Protein AF-A0A9E6CFX9-F1 (afdb_monomer)

Mean predicted aligned error: 4.93 Å

Solvent-accessible surface area (backbone atoms only — not comparable to full-atom values): 6636 Å² total; per-residue (Å²): 133,88,73,53,72,67,58,54,65,40,45,55,81,76,57,63,71,57,34,52,51,53,50,51,53,52,26,62,76,58,72,40,60,68,62,101,56,36,39,47,38,13,32,62,50,44,100,83,50,18,36,73,89,45,78,85,48,70,70,56,70,81,45,79,46,71,52,98,47,37,54,49,54,35,87,52,85,84,66,56,37,45,73,36,21,69,63,61,84,36,50,29,39,25,44,43,85,30,54,59,32,66,30,81,48,94,74,50,36,26,32,18,31,32,41,25,36,106

Radius of gyration: 13.77 Å; Cα contacts (8 Å, |Δi|>4): 233; chains: 1; bounding box: 39×32×30 Å

Secondary structure (DSSP, 8-state):
----HHHHHHTPPPPHHHHHHHHHHHHHHTT--B-SSEEEEEE-B-TTSBBSS-TT-B--BT-EEE-S-----TT-SS-SSEEEBSS-SEEEEEEGGGEEEE-S-TT--EEESEEEE-

Foldseek 3Di:
DDDDPVQCVQQPADDLVVLVVQLVVLCVVLVWDDDPWKTKFDAAADPVQAHPVDRVDHADAPDKDFFPGDGQDQADPDDDADKTFRDYDWMKMATSSQFRYFHPDPRRIGGTRMIHTD

Structure (mmCIF, N/CA/C/O backbone):
data_AF-A0A9E6CFX9-F1
#
_entry.id   AF-A0A9E6CFX9-F1
#
loop_
_atom_site.group_PDB
_atom_site.id
_atom_site.type_symbol
_atom_site.label_atom_id
_atom_site.label_alt_id
_atom_site.label_comp_id
_atom_site.label_asym_id
_atom_site.label_entity_id
_atom_site.label_seq_id
_atom_site.pdbx_PDB_ins_code
_atom_site.Cartn_x
_atom_site.Cartn_y
_atom_site.Cartn_z
_atom_site.occupancy
_atom_site.B_iso_or_equiv
_atom_site.auth_seq_id
_atom_site.auth_comp_id
_atom_site.auth_asym_id
_atom_site.auth_atom_id
_atom_site.pdbx_PDB_model_num
ATOM 1 N N . LYS A 1 1 ? 19.805 -18.293 -3.435 1.00 55.41 1 LYS A N 1
ATOM 2 C CA . LYS A 1 1 ? 19.739 -17.310 -4.547 1.00 55.41 1 LYS A CA 1
ATOM 3 C C . LYS A 1 1 ? 20.716 -16.182 -4.243 1.00 55.41 1 LYS A C 1
ATOM 5 O O . LYS A 1 1 ? 20.615 -15.604 -3.170 1.00 55.41 1 LYS A O 1
ATOM 10 N N . VAL A 1 2 ? 21.679 -15.917 -5.127 1.00 55.50 2 VAL A N 1
ATOM 11 C CA . VAL A 1 2 ? 22.595 -14.775 -4.988 1.00 55.50 2 VAL A CA 1
ATOM 12 C C . VAL A 1 2 ? 21.863 -13.550 -5.522 1.00 55.50 2 VAL A C 1
ATOM 14 O O . VAL A 1 2 ? 21.699 -13.405 -6.728 1.00 55.50 2 VAL A O 1
ATOM 17 N N . TYR A 1 3 ? 21.343 -12.714 -4.628 1.00 64.31 3 TYR A N 1
ATOM 18 C CA . TYR A 1 3 ? 20.805 -11.413 -5.020 1.00 64.31 3 TYR A CA 1
ATOM 19 C C . TYR A 1 3 ? 21.957 -10.507 -5.436 1.00 64.31 3 TYR A C 1
ATOM 21 O O . TYR A 1 3 ? 22.974 -10.446 -4.735 1.00 64.31 3 TYR A O 1
ATOM 29 N N . SER A 1 4 ? 21.802 -9.806 -6.560 1.00 76.44 4 SER A N 1
ATOM 30 C CA . SER A 1 4 ? 22.781 -8.799 -6.962 1.00 76.44 4 SER A CA 1
ATOM 31 C C . SER A 1 4 ? 22.861 -7.718 -5.881 1.00 76.44 4 SER A C 1
ATOM 33 O O . SER A 1 4 ? 21.874 -7.426 -5.201 1.00 76.44 4 SER A O 1
ATOM 35 N N . LYS A 1 5 ? 24.044 -7.124 -5.699 1.00 77.81 5 LYS A N 1
ATOM 36 C CA . LYS A 1 5 ? 24.253 -6.034 -4.732 1.00 77.81 5 LYS A CA 1
ATOM 37 C C . LYS A 1 5 ? 23.219 -4.913 -4.928 1.00 77.81 5 LYS A C 1
ATOM 39 O O . LYS A 1 5 ? 22.573 -4.497 -3.975 1.00 77.81 5 LYS A O 1
ATOM 44 N N . LEU A 1 6 ? 22.963 -4.577 -6.192 1.00 76.62 6 LEU A N 1
ATOM 45 C CA . LEU A 1 6 ? 21.956 -3.611 -6.618 1.00 76.62 6 LEU A CA 1
ATOM 46 C C . LEU A 1 6 ? 20.534 -3.963 -6.142 1.00 76.62 6 LEU A C 1
ATOM 48 O O . LEU A 1 6 ? 19.784 -3.087 -5.729 1.00 76.62 6 LEU A O 1
ATOM 52 N N . GLN A 1 7 ? 20.141 -5.239 -6.179 1.00 74.06 7 GLN A N 1
ATOM 53 C CA . GLN A 1 7 ? 18.804 -5.652 -5.747 1.00 74.06 7 GLN A CA 1
ATOM 54 C C . GLN A 1 7 ? 18.618 -5.524 -4.232 1.00 74.06 7 GLN A C 1
ATOM 56 O O . GLN A 1 7 ? 17.527 -5.173 -3.790 1.00 74.06 7 GLN A O 1
ATOM 61 N N . LYS A 1 8 ? 19.675 -5.774 -3.450 1.00 77.62 8 LYS A N 1
ATOM 62 C CA . LYS A 1 8 ? 19.651 -5.587 -1.993 1.00 77.62 8 LYS A CA 1
ATOM 63 C C . LYS A 1 8 ? 19.489 -4.115 -1.620 1.00 77.62 8 LYS A C 1
ATOM 65 O O . LYS A 1 8 ? 18.670 -3.814 -0.767 1.00 77.62 8 LYS A O 1
ATOM 70 N N . GLU A 1 9 ? 20.216 -3.231 -2.299 1.00 80.31 9 GLU A N 1
ATOM 71 C CA . GLU A 1 9 ? 20.141 -1.778 -2.087 1.00 80.31 9 GLU A CA 1
ATOM 72 C C . GLU A 1 9 ? 18.755 -1.222 -2.458 1.00 80.31 9 GLU A C 1
ATOM 74 O O . GLU A 1 9 ? 18.172 -0.427 -1.732 1.00 80.31 9 GLU A O 1
ATOM 79 N N . ILE A 1 10 ? 18.175 -1.677 -3.573 1.00 83.75 10 ILE A N 1
ATOM 80 C CA . ILE A 1 10 ? 16.867 -1.191 -4.044 1.00 83.75 10 ILE A CA 1
ATOM 81 C C . ILE A 1 10 ? 15.703 -1.659 -3.160 1.00 83.75 10 ILE A C 1
ATOM 83 O O . ILE A 1 10 ? 14.697 -0.957 -3.056 1.00 83.75 10 ILE A O 1
ATOM 87 N N . CYS A 1 11 ? 15.814 -2.858 -2.588 1.00 81.56 11 CYS A N 1
ATOM 88 C CA . CYS A 1 11 ? 14.773 -3.479 -1.769 1.00 81.56 11 CYS A CA 1
ATOM 89 C C . CYS A 1 11 ? 14.994 -3.247 -0.266 1.00 81.56 11 CYS A C 1
ATOM 91 O O . CYS A 1 11 ? 14.395 -3.946 0.549 1.00 81.56 11 CYS A O 1
ATOM 93 N N . GLU A 1 12 ? 15.878 -2.320 0.108 1.00 84.06 12 GLU A N 1
ATOM 94 C CA . GLU A 1 12 ? 16.185 -2.044 1.506 1.00 84.06 12 GLU A CA 1
ATOM 95 C C . GLU A 1 12 ? 14.974 -1.434 2.222 1.00 84.06 12 GLU A C 1
ATOM 97 O O . GLU A 1 12 ? 14.397 -0.427 1.802 1.00 84.06 12 GLU A O 1
ATOM 102 N N . GLU A 1 13 ? 14.554 -2.075 3.311 1.00 83.38 13 GLU A N 1
ATOM 103 C CA . GLU A 1 13 ? 13.390 -1.631 4.060 1.00 83.38 13 GLU A CA 1
ATOM 104 C C . GLU A 1 13 ? 13.665 -0.356 4.856 1.00 83.38 13 GLU A C 1
ATOM 106 O O . GLU A 1 13 ? 14.625 -0.245 5.616 1.00 83.38 13 GLU A O 1
ATOM 111 N N . LYS A 1 14 ? 12.729 0.589 4.757 1.00 88.12 14 LYS A N 1
ATOM 112 C CA . LYS A 1 14 ? 12.754 1.808 5.564 1.00 88.12 14 LYS A CA 1
ATOM 113 C C . LYS A 1 14 ? 12.428 1.521 7.039 1.00 88.12 14 LYS A C 1
ATOM 115 O O . LYS A 1 14 ? 11.589 0.661 7.335 1.00 88.12 14 LYS A O 1
ATOM 120 N N . PRO A 1 15 ? 12.970 2.310 7.981 1.00 91.88 15 PRO A N 1
ATOM 121 C CA . PRO A 1 15 ? 12.551 2.264 9.377 1.00 91.88 15 PRO A CA 1
ATOM 122 C C . PRO A 1 15 ? 11.058 2.575 9.545 1.00 91.88 15 PRO A C 1
ATOM 124 O O . PRO A 1 15 ? 10.500 3.443 8.871 1.00 91.88 15 PRO A O 1
ATOM 127 N N . LEU A 1 16 ? 10.410 1.949 10.532 1.00 90.81 16 LEU A N 1
ATOM 128 C CA . LEU A 1 16 ? 8.972 2.121 10.785 1.00 90.81 16 LEU A CA 1
ATOM 129 C C . LEU A 1 16 ? 8.560 3.587 11.026 1.00 90.81 16 LEU A C 1
ATOM 131 O O . LEU A 1 16 ? 7.471 3.998 10.631 1.00 90.81 16 LEU A O 1
ATOM 135 N N . LYS A 1 17 ? 9.424 4.388 11.666 1.00 92.62 17 LYS A N 1
ATOM 136 C CA . LYS A 1 17 ? 9.167 5.821 11.900 1.00 92.62 17 LYS A CA 1
ATOM 137 C C . LYS A 1 17 ? 9.017 6.592 10.587 1.00 92.62 17 LYS A C 1
ATOM 139 O O . LYS A 1 17 ? 8.097 7.393 10.469 1.00 92.62 17 LYS A O 1
ATOM 144 N N . GLN A 1 18 ? 9.880 6.306 9.613 1.00 94.00 18 GLN A N 1
ATOM 145 C CA . GLN A 1 18 ? 9.828 6.920 8.291 1.00 94.00 18 GLN A CA 1
ATOM 146 C C . GLN A 1 18 ? 8.579 6.463 7.531 1.00 94.00 18 GLN A C 1
ATOM 148 O O . GLN A 1 18 ? 7.826 7.301 7.048 1.00 94.00 18 GLN A O 1
ATOM 153 N N . LYS A 1 19 ? 8.287 5.154 7.534 1.00 94.00 19 LYS A N 1
ATOM 154 C CA . LYS A 1 19 ? 7.067 4.594 6.925 1.00 94.00 19 LYS A CA 1
ATOM 155 C C . LYS A 1 19 ? 5.795 5.278 7.452 1.00 94.00 19 LYS A C 1
ATOM 157 O O . LYS A 1 19 ? 4.916 5.634 6.679 1.00 94.00 19 LYS A O 1
ATOM 162 N N . ARG A 1 20 ? 5.705 5.526 8.765 1.00 94.00 20 ARG A N 1
ATOM 163 C CA . ARG A 1 20 ? 4.568 6.236 9.385 1.00 94.00 20 ARG A CA 1
ATOM 164 C C . ARG A 1 20 ? 4.421 7.680 8.910 1.00 94.00 20 ARG A C 1
ATOM 166 O O . ARG A 1 20 ? 3.290 8.144 8.796 1.00 94.00 20 ARG A O 1
ATOM 173 N N . LEU A 1 21 ? 5.527 8.392 8.705 1.00 94.88 21 LEU A N 1
ATOM 174 C CA . LEU A 1 21 ? 5.496 9.771 8.219 1.00 94.88 21 LEU A CA 1
ATOM 175 C C . LEU A 1 21 ? 5.008 9.802 6.766 1.00 94.88 21 LEU A C 1
ATOM 177 O O . LEU A 1 21 ? 4.018 10.465 6.476 1.00 94.88 21 LEU A O 1
ATOM 181 N N . GLU A 1 22 ? 5.619 8.984 5.907 1.00 94.88 22 GLU A N 1
ATOM 182 C CA . GLU A 1 22 ? 5.278 8.894 4.483 1.00 94.88 22 GLU A CA 1
ATOM 183 C C . GLU A 1 22 ? 3.822 8.459 4.265 1.00 94.88 22 GLU A C 1
ATOM 185 O O . GLU A 1 22 ? 3.110 9.053 3.461 1.00 94.88 22 GLU A O 1
ATOM 190 N N . VAL A 1 23 ? 3.335 7.467 5.021 1.00 95.25 23 VAL A N 1
ATOM 191 C CA . VAL A 1 23 ? 1.930 7.037 4.945 1.00 95.25 23 VAL A CA 1
ATOM 192 C C . VAL A 1 23 ? 0.978 8.165 5.336 1.00 95.25 23 VAL A C 1
ATOM 194 O O . VAL A 1 23 ? -0.054 8.333 4.692 1.00 95.25 23 VAL A O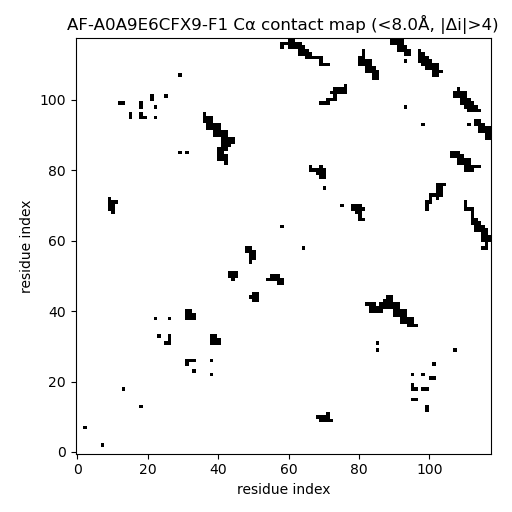 1
ATOM 197 N N . LYS A 1 24 ? 1.301 8.949 6.372 1.00 94.81 24 LYS A N 1
ATOM 198 C CA . LYS A 1 24 ? 0.465 10.085 6.787 1.00 94.81 24 LYS A CA 1
ATOM 199 C C . LYS A 1 24 ? 0.435 11.179 5.727 1.00 94.81 24 LYS A C 1
ATOM 201 O O . LYS A 1 24 ? -0.632 11.730 5.464 1.00 94.81 24 LYS A O 1
ATOM 206 N N . GLU A 1 25 ? 1.580 11.489 5.129 1.00 95.38 25 GLU A N 1
ATOM 207 C CA . GLU A 1 25 ? 1.686 12.468 4.045 1.00 95.38 25 GLU A CA 1
ATOM 208 C C . GLU A 1 25 ? 0.893 12.015 2.820 1.00 95.38 25 GLU A C 1
ATOM 210 O O . GLU A 1 25 ? 0.041 12.759 2.336 1.00 95.38 25 GLU A O 1
ATOM 215 N N . TYR A 1 26 ? 1.083 10.765 2.398 1.00 95.56 26 TYR A N 1
ATOM 216 C CA . TYR A 1 26 ? 0.352 10.156 1.292 1.00 95.56 26 TYR A CA 1
ATOM 217 C C . TYR A 1 26 ? -1.161 10.129 1.554 1.00 95.56 26 TYR A C 1
ATOM 219 O O . TYR A 1 26 ? -1.954 10.550 0.711 1.00 95.56 26 TYR A O 1
ATOM 227 N N . ALA A 1 27 ? -1.582 9.699 2.747 1.00 94.69 27 ALA A N 1
ATOM 228 C CA . ALA A 1 27 ? -2.993 9.665 3.111 1.00 94.69 27 ALA A CA 1
ATOM 229 C C . ALA A 1 27 ? -3.616 11.065 3.108 1.00 94.69 27 ALA A C 1
ATOM 231 O O . ALA A 1 27 ? -4.725 11.239 2.608 1.00 94.69 27 ALA A O 1
ATOM 232 N N . LYS A 1 28 ? -2.897 12.077 3.605 1.00 95.50 28 LYS A N 1
ATOM 233 C CA . LYS A 1 28 ? -3.351 13.472 3.587 1.00 95.50 28 LYS A CA 1
ATOM 234 C C . LYS A 1 28 ? -3.440 14.023 2.163 1.00 95.50 28 LYS A C 1
ATOM 236 O O . LYS A 1 28 ? -4.419 14.688 1.841 1.00 95.50 28 LYS A O 1
ATOM 241 N N . GLN A 1 29 ? -2.447 13.740 1.323 1.00 95.38 29 GLN A N 1
ATOM 242 C CA . GLN A 1 29 ? -2.397 14.200 -0.066 1.00 95.38 29 GLN A CA 1
ATOM 243 C C . GLN A 1 29 ? -3.586 13.685 -0.884 1.00 95.38 29 GLN A C 1
ATOM 245 O O . GLN A 1 29 ? -4.157 14.435 -1.671 1.00 95.38 29 GLN A O 1
ATOM 250 N N . TYR A 1 30 ? -3.972 12.425 -0.678 1.00 94.69 30 TYR A N 1
ATOM 251 C CA . TYR A 1 30 ? -5.030 11.766 -1.448 1.00 94.69 30 TYR A CA 1
ATOM 252 C C . TYR A 1 30 ? -6.351 11.596 -0.685 1.00 94.69 30 TYR A C 1
ATOM 254 O O . TYR A 1 30 ? -7.250 10.908 -1.163 1.00 94.69 30 TYR A O 1
ATOM 262 N N . ASN A 1 31 ? -6.482 12.224 0.487 1.00 94.56 31 ASN A N 1
ATOM 263 C CA . ASN A 1 31 ? -7.660 12.142 1.354 1.00 94.56 31 ASN A CA 1
ATOM 264 C C . ASN A 1 31 ? -8.094 10.693 1.677 1.00 94.56 31 ASN A C 1
ATOM 266 O O . ASN A 1 31 ? -9.276 10.344 1.645 1.00 94.56 31 ASN A O 1
ATOM 270 N N . LEU A 1 32 ? -7.117 9.831 1.967 1.00 94.50 32 LEU A N 1
ATOM 271 C CA . LEU A 1 32 ? -7.335 8.430 2.314 1.00 94.50 32 LEU A CA 1
ATOM 272 C C . LEU A 1 32 ? -7.537 8.246 3.816 1.00 94.50 32 LEU A C 1
ATOM 274 O O . LEU A 1 32 ? -6.995 8.978 4.645 1.00 94.50 32 LEU A O 1
ATOM 278 N N . LYS A 1 33 ? -8.275 7.193 4.173 1.00 94.56 33 LYS A N 1
ATOM 279 C CA . LYS A 1 33 ? -8.399 6.768 5.568 1.00 94.56 33 LYS A CA 1
ATOM 280 C C . LYS A 1 33 ? -7.099 6.101 6.014 1.00 94.56 33 LYS A C 1
ATOM 282 O O . LYS A 1 33 ? -6.543 5.260 5.306 1.00 94.56 33 LYS A O 1
ATOM 287 N N . THR A 1 34 ? -6.643 6.439 7.212 1.00 94.69 34 THR A N 1
ATOM 288 C CA . THR A 1 34 ? -5.504 5.792 7.863 1.00 94.69 34 THR A CA 1
ATOM 289 C C . THR A 1 34 ? -5.775 5.667 9.355 1.00 94.69 34 THR A C 1
ATOM 291 O O . THR A 1 34 ? -6.263 6.604 9.981 1.00 94.69 34 THR A O 1
ATOM 294 N N . ASP A 1 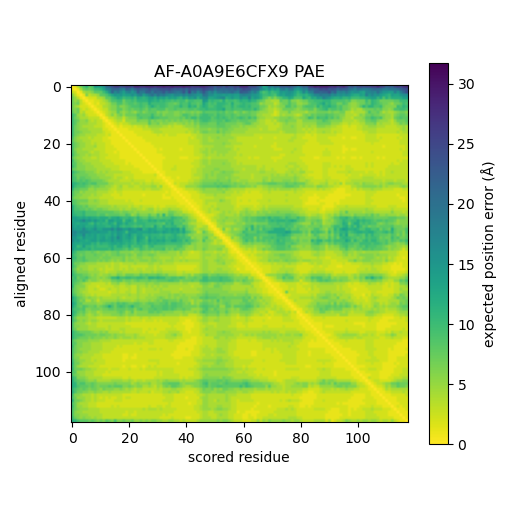35 ? -5.407 4.519 9.911 1.00 92.94 35 ASP A N 1
ATOM 295 C CA . ASP A 1 35 ? -5.407 4.244 11.348 1.00 92.94 35 ASP A CA 1
ATOM 296 C C . ASP A 1 35 ? -3.954 4.202 11.860 1.00 92.94 35 ASP A C 1
ATOM 298 O O . ASP A 1 35 ? -3.001 4.448 11.118 1.00 92.94 35 ASP A O 1
ATOM 302 N N . GLU A 1 36 ? -3.746 3.816 13.121 1.00 90.88 36 GLU A N 1
ATOM 303 C CA . GLU A 1 36 ? -2.400 3.623 13.689 1.00 90.88 36 GLU A CA 1
ATOM 304 C C . GLU A 1 36 ? -1.622 2.458 13.060 1.00 90.88 36 GLU A C 1
ATOM 306 O O . GLU A 1 36 ? -0.393 2.393 13.164 1.00 90.88 36 GLU A O 1
ATOM 311 N N . LYS A 1 37 ? -2.341 1.506 12.453 1.00 94.81 37 LYS A N 1
ATOM 312 C CA . LYS A 1 37 ? -1.782 0.251 11.931 1.00 94.81 37 LYS A CA 1
ATOM 313 C C . LYS A 1 37 ? -1.927 0.100 10.425 1.00 94.81 37 LYS A C 1
ATOM 315 O O . LYS A 1 37 ? -1.093 -0.577 9.825 1.00 94.81 37 LYS A O 1
ATOM 320 N N . TYR A 1 38 ? -2.958 0.698 9.833 1.00 96.38 38 TYR A N 1
ATOM 321 C CA . TYR A 1 38 ? -3.342 0.440 8.451 1.00 96.38 38 TYR A CA 1
ATOM 322 C C . TYR A 1 38 ? -3.549 1.726 7.657 1.00 96.38 38 TYR A C 1
ATOM 324 O O . TYR A 1 38 ? -4.112 2.691 8.167 1.00 96.38 38 TYR A O 1
ATOM 332 N N . LEU A 1 39 ? -3.150 1.686 6.390 1.00 96.94 39 LEU A N 1
ATOM 333 C CA . LEU A 1 39 ? -3.568 2.607 5.341 1.00 96.94 39 LEU A CA 1
ATOM 334 C C . LEU A 1 39 ? -4.651 1.923 4.504 1.00 96.94 39 LEU A C 1
ATOM 336 O O . LEU A 1 39 ? -4.456 0.783 4.074 1.00 96.94 39 LEU A O 1
ATOM 340 N N . TYR A 1 40 ? -5.757 2.613 4.244 1.00 96.81 40 TYR A N 1
ATOM 341 C CA . TYR A 1 40 ? -6.791 2.140 3.328 1.00 96.81 40 TYR A CA 1
ATOM 342 C C . TYR A 1 40 ? -6.579 2.773 1.958 1.00 96.81 40 TYR A C 1
ATOM 344 O O . TYR A 1 40 ? -6.453 3.989 1.836 1.00 96.81 40 TYR A O 1
ATOM 352 N N . ALA A 1 41 ? -6.526 1.935 0.935 1.00 96.38 41 ALA A N 1
ATOM 353 C CA . ALA A 1 41 ? -6.265 2.327 -0.440 1.00 96.38 41 ALA A CA 1
ATOM 354 C C . ALA A 1 41 ? -7.088 1.445 -1.382 1.00 96.38 41 ALA A C 1
ATOM 356 O O . ALA A 1 41 ? -7.960 0.688 -0.948 1.00 96.38 41 ALA A O 1
ATOM 357 N N . PHE A 1 42 ? -6.803 1.523 -2.675 1.00 95.44 42 PHE A N 1
ATOM 358 C CA . PHE A 1 42 ? -7.545 0.806 -3.695 1.00 95.44 42 PHE A CA 1
ATOM 359 C C . PHE A 1 42 ? -6.628 0.086 -4.677 1.00 95.44 42 PHE A C 1
ATOM 361 O O . PHE A 1 42 ? -5.431 0.362 -4.805 1.00 95.44 42 PHE A O 1
ATOM 368 N N . ARG A 1 43 ? -7.222 -0.870 -5.381 1.00 92.12 43 ARG A N 1
ATOM 369 C CA . ARG A 1 43 ? -6.673 -1.527 -6.560 1.00 92.12 43 ARG A CA 1
ATOM 370 C C . ARG A 1 43 ? -7.744 -1.587 -7.636 1.00 92.12 43 ARG A C 1
ATOM 372 O O . ARG A 1 43 ? -8.936 -1.557 -7.340 1.00 92.12 43 ARG A O 1
ATOM 379 N N . GLU A 1 44 ? -7.287 -1.743 -8.869 1.00 88.50 44 GLU A N 1
ATOM 380 C CA . GLU A 1 44 ? -8.139 -2.086 -10.000 1.00 88.50 44 GLU A CA 1
ATOM 381 C C . GLU A 1 44 ? -8.087 -3.589 -10.244 1.00 88.50 44 GLU A C 1
ATOM 383 O O . GLU A 1 44 ? -7.026 -4.141 -10.574 1.00 88.50 44 GLU A O 1
ATOM 388 N N . HIS A 1 45 ? -9.229 -4.249 -10.072 1.00 85.69 45 HIS A N 1
ATOM 389 C CA . HIS A 1 45 ? -9.433 -5.644 -10.445 1.00 85.69 45 HIS A CA 1
ATOM 390 C C . HIS A 1 45 ? -10.500 -5.764 -11.536 1.00 85.69 45 HIS A C 1
ATOM 392 O O . HIS A 1 45 ? -11.341 -4.889 -11.709 1.00 85.69 45 HIS A O 1
ATOM 398 N N . ASP A 1 46 ? -10.472 -6.851 -12.299 1.00 81.25 46 ASP A N 1
ATOM 399 C CA . ASP A 1 46 ? -11.529 -7.137 -13.267 1.00 81.25 46 ASP A CA 1
ATOM 400 C C . ASP A 1 46 ? -12.797 -7.703 -12.597 1.00 81.25 46 ASP A C 1
ATOM 402 O O . ASP A 1 46 ? -12.835 -7.932 -11.388 1.00 81.25 46 ASP A O 1
ATOM 406 N N . TYR A 1 47 ? -13.837 -7.971 -13.396 1.00 77.19 47 TYR A N 1
ATOM 407 C CA . TYR A 1 47 ? -15.107 -8.551 -12.929 1.00 77.19 47 TYR A CA 1
ATOM 408 C C . TYR A 1 47 ? -14.939 -9.856 -12.125 1.00 77.19 47 TYR A C 1
ATOM 410 O O . TYR A 1 47 ? -15.769 -10.183 -11.283 1.00 77.19 47 TYR A O 1
ATOM 418 N N . PHE A 1 48 ? -13.849 -10.594 -12.351 1.00 73.88 48 PHE A N 1
ATOM 419 C CA . PHE A 1 48 ? -13.546 -11.842 -11.655 1.00 73.88 48 PHE A CA 1
ATOM 420 C C . PHE A 1 48 ? -12.607 -11.636 -10.457 1.00 73.88 48 PHE A C 1
ATOM 422 O O . PHE A 1 48 ? -12.080 -12.617 -9.938 1.00 73.88 48 PHE A O 1
ATOM 429 N N . GLY A 1 49 ? -12.353 -10.393 -10.031 1.00 70.81 49 GLY A N 1
ATOM 430 C CA . GLY A 1 49 ? -11.459 -10.056 -8.918 1.00 70.81 49 GLY A CA 1
ATOM 431 C C . GLY A 1 49 ? -9.974 -10.296 -9.214 1.00 70.81 49 GLY A C 1
ATOM 432 O O . GLY A 1 49 ? -9.172 -10.457 -8.289 1.00 70.81 49 GLY A O 1
ATOM 433 N N . ARG A 1 50 ? -9.593 -10.367 -10.493 1.00 77.69 50 ARG A N 1
ATOM 434 C CA . ARG A 1 50 ? -8.213 -10.618 -10.937 1.00 77.69 50 ARG A CA 1
ATOM 435 C C . ARG A 1 50 ? -7.502 -9.297 -11.182 1.00 77.69 50 ARG A C 1
ATOM 437 O O . ARG A 1 50 ? -8.130 -8.302 -11.535 1.00 77.69 50 ARG A O 1
ATOM 444 N N . GLY A 1 51 ? -6.179 -9.279 -11.041 1.00 72.75 51 GLY A N 1
ATOM 445 C CA . GLY A 1 51 ? -5.400 -8.090 -11.387 1.00 72.75 51 GLY A CA 1
ATOM 446 C C . GLY A 1 51 ? -5.555 -7.731 -12.870 1.00 72.75 51 GLY A C 1
ATOM 447 O O . GLY A 1 51 ? -5.391 -8.597 -13.727 1.00 72.75 51 GLY A O 1
ATOM 448 N N . VAL A 1 52 ? -5.807 -6.453 -13.182 1.00 66.81 52 VAL A N 1
ATOM 449 C CA . VAL A 1 52 ? -6.036 -5.980 -14.568 1.00 66.81 52 VAL A CA 1
ATOM 450 C C . VAL A 1 52 ? -4.892 -6.355 -15.523 1.00 66.81 52 VAL A C 1
ATOM 452 O O . VAL A 1 52 ? -5.140 -6.731 -16.666 1.00 66.81 52 VAL A O 1
ATOM 455 N N . PHE A 1 53 ? -3.642 -6.322 -15.048 1.00 69.19 53 PHE A N 1
ATOM 456 C CA . PHE A 1 53 ? -2.459 -6.647 -15.857 1.00 69.19 53 PHE A CA 1
ATOM 457 C C . PHE A 1 53 ? -2.137 -8.142 -15.925 1.00 69.19 53 PHE A C 1
ATOM 459 O O . PHE A 1 53 ? -1.662 -8.620 -16.951 1.00 69.19 53 PHE A O 1
ATOM 466 N N . ASN A 1 54 ? -2.374 -8.885 -14.842 1.00 69.38 54 ASN A N 1
ATOM 467 C CA . ASN A 1 54 ? -2.093 -10.313 -14.792 1.00 69.38 54 ASN A CA 1
ATOM 468 C C . ASN A 1 54 ? -3.333 -11.080 -14.336 1.00 69.38 54 ASN A C 1
ATOM 470 O O . ASN A 1 54 ? -3.593 -11.233 -13.141 1.00 69.38 54 ASN A O 1
ATOM 474 N N . LYS A 1 55 ? -4.057 -11.609 -15.326 1.00 73.62 55 LYS A N 1
ATOM 475 C CA . LYS A 1 55 ? -5.310 -12.347 -15.140 1.00 73.62 55 LYS A CA 1
ATOM 476 C C . LYS A 1 55 ? -5.127 -13.707 -14.456 1.00 73.62 55 LYS A C 1
ATOM 478 O O . LYS A 1 55 ? -6.119 -14.374 -14.198 1.00 73.62 55 LYS A O 1
ATOM 483 N N . THR A 1 56 ? -3.903 -14.152 -14.166 1.00 76.38 56 THR A N 1
ATOM 484 C CA . THR A 1 56 ? -3.679 -15.386 -13.390 1.00 76.38 56 THR A CA 1
ATOM 485 C C . THR A 1 56 ? -3.587 -15.127 -11.888 1.00 76.38 56 THR A C 1
ATOM 487 O O . THR A 1 56 ? -3.730 -16.059 -11.098 1.00 76.38 56 THR A O 1
ATOM 490 N N . ILE A 1 57 ? -3.386 -13.871 -11.472 1.00 76.31 57 ILE A N 1
ATOM 491 C CA . ILE A 1 57 ? -3.258 -13.506 -10.062 1.00 76.31 57 ILE A CA 1
ATOM 492 C C . ILE A 1 57 ? -4.623 -13.089 -9.518 1.00 76.31 57 ILE A C 1
ATOM 494 O O . ILE A 1 57 ? -5.236 -12.128 -9.988 1.00 76.31 57 ILE A O 1
ATOM 498 N N . PHE A 1 58 ? -5.061 -13.804 -8.483 1.00 81.00 58 PHE A N 1
ATOM 499 C CA . PHE A 1 58 ? -6.307 -13.558 -7.769 1.00 81.00 58 PHE A CA 1
ATOM 500 C C . PHE A 1 58 ? -6.046 -13.348 -6.274 1.00 81.00 58 PHE A C 1
ATOM 502 O O . PHE A 1 58 ? -5.323 -14.126 -5.638 1.00 81.00 58 PHE A O 1
ATOM 509 N N . TYR A 1 59 ? -6.674 -12.320 -5.706 1.00 84.38 59 TYR A N 1
ATOM 510 C CA . TYR A 1 59 ? -6.565 -11.982 -4.290 1.00 84.38 59 TYR A CA 1
ATOM 511 C C . TYR A 1 59 ? -7.890 -12.267 -3.583 1.00 84.38 59 TYR A C 1
ATOM 513 O O . TYR A 1 59 ? -8.917 -11.664 -3.881 1.00 84.38 59 TYR A O 1
ATOM 521 N N . LYS A 1 60 ? -7.866 -13.195 -2.625 1.00 86.00 60 LYS A N 1
ATOM 522 C CA . LYS A 1 60 ? -9.019 -13.521 -1.784 1.00 86.00 60 LYS A CA 1
ATOM 523 C C . LYS A 1 60 ? -9.213 -12.433 -0.731 1.00 86.00 60 LYS A C 1
ATOM 525 O O . LYS A 1 60 ? -8.254 -12.043 -0.063 1.00 86.00 60 LYS A O 1
AT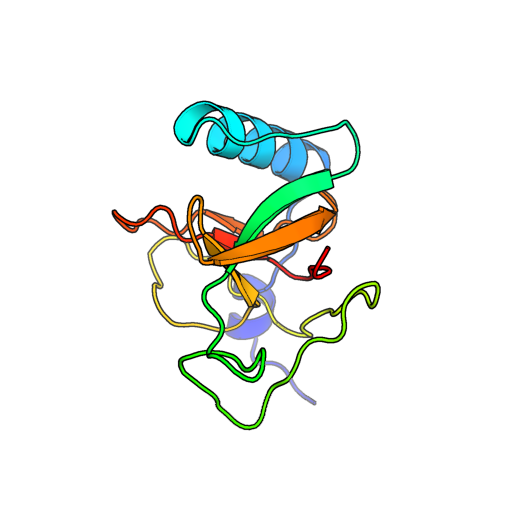OM 530 N N . LYS A 1 61 ? -10.463 -12.009 -0.542 1.00 90.19 61 LYS A N 1
ATOM 531 C CA . LYS A 1 61 ? -10.862 -11.131 0.563 1.00 90.19 61 LYS A CA 1
ATOM 532 C C . LYS A 1 61 ? -10.457 -11.743 1.909 1.00 90.19 61 LYS A C 1
ATOM 534 O O . LYS A 1 61 ? -10.610 -12.950 2.102 1.00 90.19 61 LYS A O 1
ATOM 539 N N . GLY A 1 62 ? -9.921 -10.927 2.815 1.00 90.00 62 GLY A N 1
ATOM 540 C CA . GLY A 1 62 ? -9.517 -11.352 4.162 1.00 90.00 62 GLY A CA 1
ATOM 541 C C . GLY A 1 62 ? -8.184 -12.105 4.249 1.00 90.00 62 GLY A C 1
ATOM 542 O O . GLY A 1 62 ? -7.753 -12.456 5.346 1.00 90.00 62 GLY A O 1
ATOM 543 N N . LYS A 1 63 ? -7.503 -12.361 3.122 1.00 92.38 63 LYS A N 1
ATOM 544 C CA . LYS A 1 63 ? -6.147 -12.925 3.117 1.00 92.38 63 LYS A CA 1
ATOM 545 C C . LYS A 1 63 ? -5.121 -11.815 2.909 1.00 92.38 63 LYS A C 1
ATOM 547 O O . LYS A 1 63 ? -5.210 -11.056 1.948 1.00 92.38 63 LYS A O 1
ATOM 552 N N . TYR A 1 64 ? -4.122 -11.768 3.786 1.00 93.44 64 TYR A N 1
ATOM 553 C CA . TYR A 1 64 ? -2.995 -10.850 3.659 1.00 93.44 64 TYR A CA 1
ATOM 554 C C . TYR A 1 64 ? -1.935 -11.437 2.722 1.00 93.44 64 TYR A C 1
ATOM 556 O O . TYR A 1 64 ? -1.443 -12.548 2.941 1.00 93.44 64 TYR A O 1
ATOM 564 N N . TYR A 1 65 ? -1.589 -10.702 1.671 1.00 91.50 65 TYR A N 1
ATOM 565 C CA . TYR A 1 65 ? -0.602 -11.097 0.671 1.00 91.50 65 TYR A CA 1
ATOM 566 C C . TYR A 1 65 ? 0.654 -10.252 0.829 1.00 91.50 65 TYR A C 1
ATOM 568 O O . TYR A 1 65 ? 0.556 -9.043 1.016 1.00 91.50 65 TYR A O 1
ATOM 576 N N . ARG A 1 66 ? 1.824 -10.891 0.743 1.00 91.81 66 ARG A N 1
ATOM 577 C CA . ARG A 1 66 ? 3.133 -10.234 0.766 1.00 91.81 66 ARG A CA 1
ATOM 578 C C . ARG A 1 66 ? 3.926 -10.595 -0.479 1.00 91.81 66 ARG A C 1
ATOM 580 O O . ARG A 1 66 ? 3.897 -11.747 -0.910 1.00 91.81 66 ARG A O 1
ATOM 587 N N . ASP A 1 67 ? 4.621 -9.612 -1.023 1.00 84.94 67 ASP A N 1
ATOM 588 C CA . ASP A 1 67 ? 5.6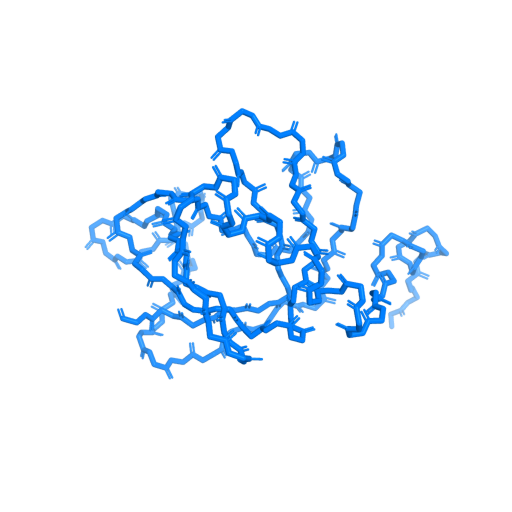23 -9.788 -2.062 1.00 84.94 67 ASP A CA 1
ATOM 589 C C . ASP A 1 67 ? 7.004 -9.955 -1.416 1.00 84.94 67 ASP A C 1
ATOM 591 O O . ASP A 1 67 ? 7.263 -9.486 -0.307 1.00 84.94 67 ASP A O 1
ATOM 595 N N . TRP A 1 68 ? 7.886 -10.671 -2.102 1.00 78.38 68 TRP A N 1
ATOM 596 C CA . TRP A 1 68 ? 9.253 -10.933 -1.653 1.00 78.38 68 TRP A CA 1
ATOM 597 C C . TRP A 1 68 ? 10.223 -9.836 -2.100 1.00 78.38 68 TRP A C 1
ATOM 599 O O . TRP A 1 68 ? 11.358 -9.803 -1.632 1.00 78.38 68 TRP A O 1
ATOM 609 N N . HIS A 1 69 ? 9.790 -8.952 -3.005 1.00 85.25 69 HIS A N 1
ATOM 610 C CA . HIS A 1 69 ? 10.579 -7.830 -3.503 1.00 85.25 69 HIS A CA 1
ATOM 611 C C . HIS A 1 69 ? 9.702 -6.587 -3.631 1.00 85.25 69 HIS A C 1
ATOM 613 O O . HIS A 1 69 ? 8.657 -6.634 -4.272 1.00 85.25 69 HIS A O 1
ATOM 619 N N . CYS A 1 70 ? 10.161 -5.460 -3.099 1.00 87.50 70 CYS A N 1
ATOM 620 C CA . CYS A 1 70 ? 9.572 -4.152 -3.351 1.00 87.50 70 CYS A CA 1
ATOM 621 C C . CYS A 1 70 ? 10.692 -3.187 -3.713 1.00 87.50 70 CYS A C 1
ATOM 623 O O . CYS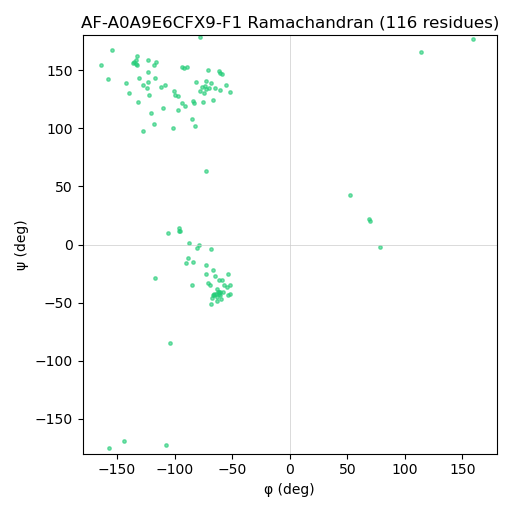 A 1 70 ? 11.640 -3.010 -2.957 1.00 87.50 70 CYS A O 1
ATOM 625 N N . ASP A 1 71 ? 10.590 -2.570 -4.884 1.00 88.81 71 ASP A N 1
ATOM 626 C CA . ASP A 1 71 ? 11.557 -1.569 -5.317 1.00 88.81 71 ASP A CA 1
ATOM 627 C C . ASP A 1 71 ? 11.196 -0.207 -4.714 1.00 88.81 71 ASP A C 1
ATOM 629 O O . ASP A 1 71 ? 10.094 0.304 -4.920 1.00 88.81 71 ASP A O 1
ATOM 633 N N . MET A 1 72 ? 12.130 0.370 -3.961 1.00 89.38 72 MET A N 1
ATOM 634 C CA . MET A 1 72 ? 11.916 1.590 -3.181 1.00 89.38 72 MET A CA 1
ATOM 635 C C . MET A 1 72 ? 12.171 2.882 -3.974 1.00 89.38 72 MET A C 1
ATOM 637 O O . MET A 1 72 ? 12.049 3.971 -3.421 1.00 89.38 72 MET A O 1
ATOM 641 N N . ARG A 1 73 ? 12.521 2.808 -5.266 1.00 88.94 73 ARG A N 1
ATOM 642 C CA . ARG A 1 73 ? 12.869 3.987 -6.081 1.00 88.94 73 ARG A CA 1
ATOM 643 C C . ARG A 1 73 ? 11.641 4.661 -6.674 1.00 88.94 73 ARG A C 1
ATOM 645 O O . ARG A 1 73 ? 11.063 4.153 -7.631 1.00 88.94 73 ARG A O 1
ATOM 652 N N . GLU A 1 74 ? 11.286 5.832 -6.168 1.00 90.25 74 GLU A N 1
ATOM 653 C CA . GLU A 1 74 ? 10.104 6.628 -6.551 1.00 90.25 74 GLU A CA 1
ATOM 654 C C . GLU A 1 74 ? 9.965 6.882 -8.062 1.00 90.25 74 GLU A C 1
ATOM 656 O O . GLU A 1 74 ? 8.860 6.861 -8.599 1.00 90.25 74 GLU A O 1
ATOM 661 N N . ASN A 1 75 ? 11.090 7.043 -8.765 1.00 89.69 75 ASN A N 1
ATOM 662 C CA . ASN A 1 75 ? 11.156 7.329 -10.202 1.00 89.69 75 ASN A CA 1
ATOM 663 C C . ASN A 1 75 ? 10.980 6.096 -11.110 1.00 89.69 75 ASN A C 1
ATOM 665 O O . ASN A 1 75 ? 11.007 6.217 -12.337 1.00 89.69 75 ASN A O 1
ATOM 669 N N . LYS A 1 76 ? 10.852 4.892 -10.539 1.00 86.94 76 LYS A N 1
ATOM 670 C CA . LYS A 1 76 ? 10.604 3.659 -11.294 1.00 86.94 76 LYS A CA 1
ATOM 671 C C . LYS A 1 76 ? 9.140 3.279 -11.211 1.00 86.94 76 LYS A C 1
ATOM 673 O O . LYS A 1 76 ? 8.684 2.662 -10.255 1.00 86.94 76 LYS A O 1
ATOM 678 N N . GLU A 1 77 ? 8.423 3.616 -12.276 1.00 83.12 77 GLU A N 1
ATOM 679 C CA . GLU A 1 77 ? 6.985 3.396 -12.370 1.00 83.12 77 GLU A CA 1
ATOM 680 C C . GLU A 1 77 ? 6.574 1.923 -12.334 1.00 83.12 77 GLU A C 1
ATOM 682 O O . GLU A 1 77 ? 5.625 1.552 -11.638 1.00 83.12 77 GLU A O 1
ATOM 687 N N . ASN A 1 78 ? 7.279 1.086 -13.097 1.00 80.81 78 ASN A N 1
ATOM 688 C CA . ASN A 1 78 ? 6.994 -0.336 -13.249 1.00 80.81 78 ASN A CA 1
ATOM 689 C C . ASN A 1 78 ? 8.188 -1.137 -12.738 1.00 80.81 78 ASN A C 1
ATOM 691 O O . ASN A 1 78 ? 9.225 -1.210 -13.392 1.00 80.81 78 ASN A O 1
ATOM 695 N N . SER A 1 79 ? 8.042 -1.702 -11.543 1.00 84.75 79 SER A N 1
ATOM 696 C CA . SER A 1 79 ? 9.045 -2.553 -10.908 1.00 84.75 79 SER A CA 1
ATOM 697 C C . SER A 1 79 ? 8.376 -3.466 -9.875 1.00 84.75 79 SER A C 1
ATOM 699 O O . SER A 1 79 ? 7.149 -3.478 -9.760 1.00 84.75 79 SER A O 1
ATOM 701 N N . PHE A 1 80 ? 9.183 -4.228 -9.142 1.00 84.88 80 PHE A N 1
ATOM 702 C CA . PHE A 1 80 ? 8.744 -5.182 -8.127 1.00 84.88 80 PHE A CA 1
ATOM 703 C C . PHE A 1 80 ? 7.986 -4.511 -6.972 1.00 84.88 80 PHE A C 1
ATOM 705 O O . PHE A 1 80 ? 8.267 -3.356 -6.623 1.00 84.88 80 PHE A O 1
ATOM 712 N N . GLY A 1 81 ? 7.049 -5.248 -6.376 1.00 86.38 81 GLY A N 1
ATOM 713 C CA . GLY A 1 81 ? 6.166 -4.790 -5.310 1.00 86.38 81 GLY A CA 1
ATOM 714 C C . GLY A 1 81 ? 4.701 -4.742 -5.736 1.00 86.38 81 GLY A C 1
ATOM 715 O O . GLY A 1 81 ? 4.344 -4.766 -6.920 1.00 86.38 81 GLY A O 1
ATOM 716 N N . LEU A 1 82 ? 3.819 -4.631 -4.747 1.00 90.81 82 LEU A N 1
ATOM 717 C CA . LEU A 1 82 ? 2.379 -4.602 -4.970 1.00 90.81 82 LEU A CA 1
ATOM 718 C C . LEU A 1 82 ? 1.923 -3.154 -5.143 1.00 90.81 82 LEU A C 1
ATOM 720 O O . LEU A 1 82 ? 2.076 -2.333 -4.246 1.00 90.81 82 LEU A O 1
ATOM 724 N N . GLY A 1 83 ? 1.351 -2.840 -6.306 1.00 92.19 83 GLY A N 1
ATOM 725 C CA . GLY A 1 83 ? 0.797 -1.511 -6.576 1.00 92.19 83 GLY A CA 1
ATOM 726 C C . GLY A 1 83 ? -0.536 -1.269 -5.864 1.00 92.19 83 GLY A C 1
ATOM 727 O O . GLY A 1 83 ? -1.447 -2.087 -5.987 1.00 92.19 83 GLY A O 1
ATOM 728 N N . ILE A 1 84 ? -0.658 -0.142 -5.173 1.00 94.56 84 ILE A N 1
ATOM 729 C CA . ILE A 1 84 ? -1.912 0.399 -4.638 1.00 94.56 84 ILE A CA 1
ATOM 730 C C . ILE A 1 84 ? -2.126 1.816 -5.175 1.00 94.56 84 ILE A C 1
ATOM 732 O O . ILE A 1 84 ? -1.178 2.477 -5.601 1.00 94.56 84 ILE A O 1
ATOM 736 N N . PHE A 1 85 ? -3.371 2.268 -5.157 1.00 95.62 85 PHE A N 1
ATOM 737 C CA . PHE A 1 85 ? -3.796 3.538 -5.729 1.00 95.62 85 PHE A CA 1
ATOM 738 C C . PHE A 1 85 ? -4.735 4.270 -4.765 1.00 95.62 85 PHE A C 1
ATOM 740 O O . PHE A 1 85 ? -5.382 3.629 -3.930 1.00 95.62 85 PHE A O 1
ATOM 747 N N . PRO A 1 86 ? -4.848 5.602 -4.877 1.00 95.00 86 PRO A N 1
ATOM 748 C CA . PRO A 1 86 ? -5.772 6.382 -4.063 1.00 95.00 86 PRO A CA 1
ATOM 749 C C . PRO A 1 86 ? -7.236 6.191 -4.478 1.00 95.00 86 PRO A C 1
ATOM 751 O O . PRO A 1 86 ? -8.142 6.498 -3.711 1.00 95.00 86 PRO A O 1
ATOM 754 N N . THR A 1 87 ? -7.479 5.674 -5.682 1.00 94.38 87 THR A N 1
ATOM 755 C CA . THR A 1 87 ? -8.812 5.371 -6.209 1.00 94.38 87 THR A CA 1
ATOM 756 C C . THR A 1 87 ? -8.808 4.009 -6.895 1.00 94.38 87 THR A C 1
ATOM 758 O O . THR A 1 87 ? -7.754 3.507 -7.293 1.00 94.38 87 THR A O 1
ATOM 761 N N . GLY A 1 88 ? -9.979 3.384 -6.982 1.00 92.38 88 GLY A N 1
ATOM 762 C CA . GLY A 1 88 ? -10.177 2.150 -7.732 1.00 92.38 88 GLY A CA 1
ATOM 763 C C . GLY A 1 88 ? -11.406 1.373 -7.281 1.00 92.38 88 GLY A C 1
ATOM 764 O O . GLY A 1 88 ? -12.088 1.760 -6.331 1.00 92.38 88 GLY A O 1
ATOM 765 N N . ASN A 1 89 ? -11.694 0.266 -7.962 1.00 91.56 89 ASN A N 1
ATOM 766 C CA . ASN A 1 89 ? -12.902 -0.520 -7.708 1.00 91.56 89 ASN A CA 1
ATOM 767 C C . ASN A 1 89 ? -12.790 -1.537 -6.559 1.00 91.56 89 ASN A C 1
ATOM 769 O O . ASN A 1 89 ? -13.812 -2.036 -6.090 1.00 91.56 89 ASN A O 1
ATOM 773 N N . THR A 1 90 ? -11.576 -1.851 -6.098 1.00 92.75 90 THR A N 1
ATOM 774 C CA . THR A 1 90 ? -11.345 -2.851 -5.050 1.00 92.75 90 THR A CA 1
ATOM 775 C C . THR A 1 90 ? -10.647 -2.217 -3.851 1.00 92.75 90 THR A C 1
ATOM 777 O O . THR A 1 90 ? -9.475 -1.849 -3.965 1.00 92.75 90 THR A O 1
ATOM 780 N N . PRO A 1 91 ? -11.310 -2.113 -2.688 1.00 94.75 91 PRO A N 1
ATOM 781 C CA . PRO A 1 91 ? -10.687 -1.576 -1.493 1.00 94.75 91 PRO A CA 1
ATOM 782 C C . PRO A 1 91 ? -9.671 -2.566 -0.917 1.00 94.75 91 PRO A C 1
ATOM 784 O O . PRO A 1 91 ? -9.881 -3.782 -0.871 1.00 94.75 91 PRO A O 1
ATOM 787 N N . VAL A 1 92 ? -8.557 -2.024 -0.445 1.00 96.06 92 VAL A N 1
ATOM 788 C CA . VAL A 1 92 ? -7.500 -2.773 0.225 1.00 96.06 92 VAL A CA 1
ATOM 789 C C . VAL A 1 92 ? -7.067 -2.053 1.492 1.00 96.06 92 VAL A C 1
ATOM 791 O O . VAL A 1 92 ? -7.175 -0.832 1.605 1.00 96.06 92 VAL A O 1
ATOM 794 N N . LYS A 1 93 ? -6.518 -2.808 2.437 1.00 96.62 93 LYS A N 1
ATOM 795 C CA . LYS A 1 93 ? -5.759 -2.253 3.558 1.00 96.62 93 LYS A CA 1
ATOM 796 C C . LYS A 1 93 ? -4.316 -2.731 3.503 1.00 96.62 93 LYS A C 1
ATOM 798 O O . LYS A 1 93 ? -4.032 -3.878 3.153 1.00 96.62 93 LYS A O 1
ATOM 803 N N . VAL A 1 94 ? -3.411 -1.847 3.883 1.00 96.94 94 VAL A N 1
ATOM 804 C CA . VAL A 1 94 ? -1.964 -2.063 3.910 1.00 96.94 94 VAL A CA 1
ATOM 805 C C . VAL A 1 94 ? -1.501 -1.821 5.329 1.00 96.94 94 VAL A C 1
ATOM 807 O O . VAL A 1 94 ? -1.821 -0.780 5.899 1.00 96.94 94 VAL A O 1
ATOM 810 N N . LYS A 1 95 ? -0.749 -2.747 5.927 1.00 96.69 95 LYS A N 1
ATOM 811 C CA . LYS A 1 95 ? -0.106 -2.444 7.207 1.00 96.69 95 LYS A CA 1
ATOM 812 C C . LYS A 1 95 ? 0.980 -1.398 6.995 1.00 96.69 95 LYS A C 1
ATOM 814 O O . LYS A 1 95 ? 1.769 -1.520 6.066 1.00 96.69 95 LYS A O 1
ATOM 819 N N . ILE A 1 96 ? 1.103 -0.436 7.903 1.00 95.75 96 ILE A N 1
ATOM 820 C CA . ILE A 1 96 ? 2.152 0.594 7.808 1.00 95.75 96 ILE A CA 1
ATOM 821 C C . ILE A 1 96 ? 3.561 -0.029 7.803 1.00 95.75 96 ILE A C 1
ATOM 823 O O . ILE A 1 96 ? 4.464 0.498 7.161 1.00 95.75 96 ILE A O 1
ATOM 827 N N . GLU A 1 97 ? 3.751 -1.177 8.465 1.00 95.19 97 GLU A N 1
ATOM 828 C CA . GLU A 1 97 ? 5.013 -1.934 8.419 1.00 95.19 97 GLU A CA 1
ATOM 829 C C . GLU A 1 97 ? 5.373 -2.418 7.009 1.00 95.19 97 GLU A C 1
ATOM 831 O O . GLU A 1 97 ? 6.548 -2.472 6.668 1.00 95.19 97 GLU A O 1
ATOM 836 N N . ASP A 1 98 ? 4.370 -2.692 6.176 1.00 95.81 98 ASP A N 1
ATOM 837 C CA . ASP A 1 98 ? 4.523 -3.186 4.811 1.00 95.81 98 ASP A CA 1
ATOM 838 C C . ASP A 1 98 ? 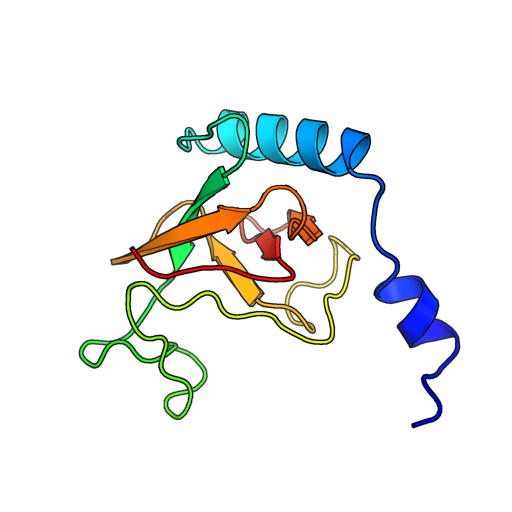4.491 -2.035 3.781 1.00 95.81 98 ASP A C 1
ATOM 840 O O . ASP A 1 98 ? 4.412 -2.273 2.575 1.00 95.81 98 ASP A O 1
ATOM 844 N N . TRP A 1 99 ? 4.574 -0.774 4.222 1.00 95.31 99 TRP A N 1
ATOM 845 C CA . TRP A 1 99 ? 4.744 0.369 3.324 1.00 95.31 99 TRP A CA 1
ATOM 846 C C . TRP A 1 99 ? 6.090 0.305 2.594 1.00 95.31 99 TRP A C 1
ATOM 848 O O . TRP A 1 99 ? 7.130 0.060 3.211 1.00 95.31 99 TRP A O 1
ATOM 858 N N . GLY A 1 100 ? 6.068 0.550 1.284 1.00 94.31 100 GLY A N 1
ATOM 859 C CA . GLY A 1 100 ? 7.266 0.681 0.462 1.00 94.31 100 GLY A CA 1
ATOM 860 C C . GLY A 1 100 ? 7.536 2.142 0.127 1.00 94.31 100 GLY A C 1
ATOM 861 O O . GLY A 1 100 ? 8.332 2.814 0.786 1.00 94.31 100 GLY A O 1
ATOM 862 N N . VAL A 1 101 ? 6.890 2.631 -0.930 1.00 94.88 101 VAL A N 1
ATOM 863 C CA . VAL A 1 101 ? 7.168 3.961 -1.473 1.00 94.88 101 VAL A CA 1
ATOM 864 C C . VAL A 1 101 ? 5.999 4.525 -2.285 1.00 94.88 101 VAL A C 1
ATOM 866 O O . VAL A 1 101 ? 5.355 3.796 -3.044 1.00 94.88 101 VAL A O 1
ATOM 869 N N . ALA A 1 102 ? 5.755 5.833 -2.183 1.00 95.31 102 ALA A N 1
ATOM 870 C CA . ALA A 1 102 ? 4.901 6.555 -3.125 1.00 95.31 102 ALA A CA 1
ATOM 871 C C . ALA A 1 102 ? 5.661 6.760 -4.445 1.00 95.31 102 ALA A C 1
ATOM 873 O O . ALA A 1 102 ? 6.764 7.292 -4.464 1.00 95.31 102 ALA A O 1
ATOM 874 N N . VAL A 1 103 ? 5.110 6.293 -5.561 1.00 93.56 103 VAL A N 1
ATOM 875 C CA . VAL A 1 103 ? 5.746 6.435 -6.876 1.00 93.56 103 VAL A CA 1
ATOM 876 C C . VAL A 1 103 ? 5.447 7.834 -7.404 1.00 93.56 103 VAL A C 1
ATOM 878 O O . VAL A 1 103 ? 4.317 8.302 -7.280 1.00 93.56 103 VAL A O 1
ATOM 881 N N . SER A 1 104 ? 6.427 8.489 -8.029 1.00 91.00 104 SER A N 1
ATOM 882 C CA . SER A 1 104 ? 6.273 9.825 -8.622 1.00 91.00 104 SER A CA 1
ATOM 883 C C . SER A 1 104 ? 5.434 9.778 -9.910 1.00 91.00 104 SER A C 1
ATOM 885 O O . SER A 1 104 ? 5.922 10.058 -11.002 1.00 91.00 104 SER A O 1
ATOM 887 N N . ARG A 1 105 ? 4.164 9.380 -9.791 1.00 88.12 105 ARG A N 1
ATOM 888 C CA . ARG A 1 105 ? 3.176 9.294 -10.870 1.00 88.12 105 ARG A CA 1
ATOM 889 C C . ARG A 1 105 ? 1.954 10.141 -10.544 1.00 88.12 105 ARG A C 1
ATOM 891 O O . ARG A 1 105 ? 1.542 10.253 -9.394 1.00 88.12 105 ARG A O 1
ATOM 898 N N . GLN A 1 106 ? 1.335 10.684 -11.587 1.00 87.38 106 GLN A N 1
ATOM 899 C CA . GLN A 1 106 ? 0.160 11.551 -11.464 1.00 87.38 106 GLN A CA 1
ATOM 900 C C . GLN A 1 106 ? -1.076 10.827 -10.906 1.00 87.38 106 GLN A C 1
ATOM 902 O O . GLN A 1 106 ? -1.906 11.452 -10.257 1.00 87.38 106 GLN A O 1
ATOM 907 N N . ASP A 1 107 ? -1.176 9.509 -11.104 1.00 89.31 107 ASP A N 1
ATOM 908 C CA . ASP A 1 107 ? -2.272 8.675 -10.593 1.00 89.31 107 ASP A CA 1
ATOM 909 C C . ASP A 1 107 ? -2.137 8.321 -9.101 1.00 89.31 107 ASP A C 1
ATOM 911 O O . ASP A 1 107 ? -2.982 7.618 -8.548 1.00 89.31 107 ASP A O 1
ATOM 915 N N . GLY A 1 108 ? -1.072 8.788 -8.443 1.00 91.94 108 GLY A N 1
ATOM 916 C CA . GLY A 1 108 ? -0.819 8.552 -7.027 1.00 91.94 108 GLY A CA 1
ATOM 917 C C . GLY A 1 108 ? -0.471 7.111 -6.688 1.00 91.94 108 GLY A C 1
ATOM 918 O O . GLY A 1 108 ? -0.648 6.696 -5.545 1.00 91.94 108 GLY A O 1
ATOM 919 N N . LYS A 1 109 ? 0.012 6.324 -7.652 1.00 94.44 109 LYS A N 1
ATOM 920 C CA . LYS A 1 109 ? 0.452 4.949 -7.405 1.00 94.44 109 LYS A CA 1
ATOM 921 C C . LYS A 1 109 ? 1.452 4.884 -6.244 1.00 94.44 109 LYS A C 1
ATOM 923 O O . LYS A 1 109 ? 2.467 5.571 -6.249 1.00 94.44 109 LYS A O 1
ATOM 928 N N . ALA A 1 110 ? 1.231 3.976 -5.305 1.00 94.62 110 ALA A N 1
ATOM 929 C CA . ALA A 1 110 ? 2.218 3.578 -4.305 1.00 94.62 110 ALA A CA 1
ATOM 930 C C . ALA A 1 110 ? 2.567 2.092 -4.460 1.00 94.62 110 ALA A C 1
ATOM 932 O O . ALA A 1 110 ? 1.792 1.299 -5.000 1.00 94.62 110 ALA A O 1
ATOM 933 N N . ARG A 1 111 ? 3.766 1.709 -4.022 1.00 94.62 111 ARG A N 1
ATOM 934 C CA . ARG A 1 111 ? 4.222 0.317 -3.946 1.00 94.62 111 ARG A CA 1
ATOM 935 C C . ARG A 1 111 ? 4.367 -0.095 -2.497 1.00 94.62 111 ARG A C 1
ATOM 937 O O . ARG A 1 111 ? 4.926 0.640 -1.684 1.00 94.62 111 ARG A O 1
ATOM 944 N N . VAL A 1 112 ? 3.870 -1.284 -2.201 1.00 95.06 112 VAL A N 1
ATOM 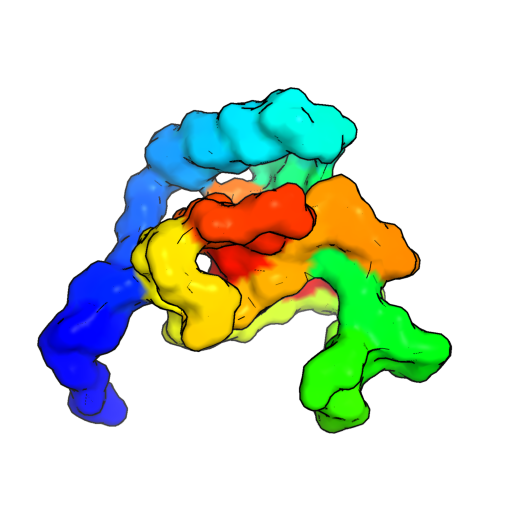945 C CA . VAL A 1 112 ? 3.866 -1.852 -0.858 1.00 95.06 112 VAL A CA 1
ATOM 946 C C . VAL A 1 112 ? 4.372 -3.286 -0.891 1.00 95.06 112 VAL A C 1
ATOM 948 O O . VAL A 1 112 ? 4.262 -3.988 -1.901 1.00 95.06 112 VAL A O 1
ATOM 951 N N . TRP A 1 113 ? 4.909 -3.722 0.240 1.00 94.00 113 TRP A N 1
ATOM 952 C CA . TRP A 1 113 ? 5.340 -5.094 0.476 1.00 94.00 113 TRP A CA 1
ATOM 953 C C . TRP A 1 113 ? 4.162 -6.042 0.648 1.0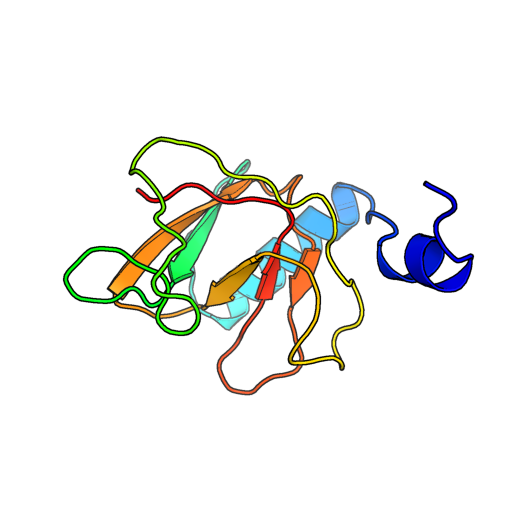0 94.00 113 TRP 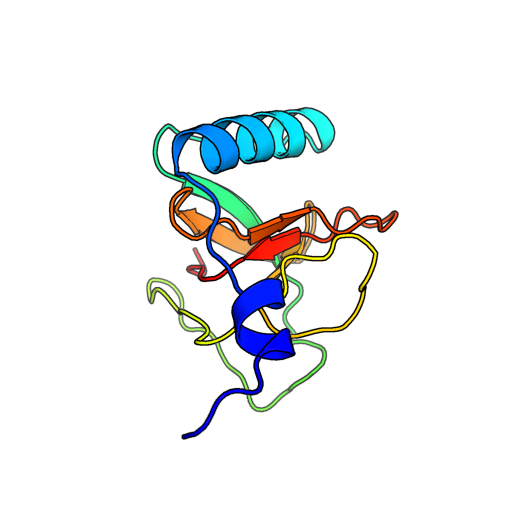A C 1
ATOM 955 O O . TRP A 1 113 ? 4.292 -7.231 0.383 1.00 94.00 113 TRP A O 1
ATOM 965 N N . GLY A 1 114 ? 3.005 -5.542 1.080 1.00 94.38 114 GLY A N 1
ATOM 966 C CA . GLY A 1 114 ? 1.849 -6.382 1.344 1.00 94.38 114 GLY A CA 1
ATOM 967 C C . GLY A 1 114 ? 0.541 -5.618 1.445 1.00 94.38 114 GLY A C 1
ATOM 968 O O . GLY A 1 114 ? 0.525 -4.436 1.772 1.00 94.38 114 GLY A O 1
ATOM 969 N N . PHE A 1 115 ? -0.562 -6.303 1.160 1.00 95.19 115 PHE A N 1
ATOM 970 C CA . PHE A 1 115 ? -1.912 -5.777 1.353 1.00 95.19 115 PHE A CA 1
ATOM 971 C C . PHE A 1 115 ? -2.925 -6.907 1.563 1.00 95.19 115 PHE A C 1
ATOM 973 O O . PHE A 1 115 ? -2.661 -8.080 1.288 1.00 95.19 115 PHE A O 1
ATOM 980 N N . GLU A 1 116 ? -4.120 -6.535 2.005 1.00 95.38 116 GLU A N 1
ATOM 981 C CA . GLU A 1 116 ? -5.297 -7.398 2.089 1.00 95.38 116 GLU A CA 1
ATOM 982 C C . GLU A 1 116 ? -6.478 -6.729 1.388 1.00 95.38 116 GLU A C 1
ATOM 984 O O . GLU A 1 116 ? -6.699 -5.531 1.553 1.00 95.38 116 GLU A O 1
ATOM 989 N N . VAL A 1 117 ? -7.238 -7.508 0.618 1.00 93.12 117 VAL A N 1
ATOM 990 C CA . VAL A 1 117 ? -8.515 -7.072 0.033 1.00 93.12 117 VAL A CA 1
ATOM 991 C C . VAL A 1 117 ? -9.605 -7.125 1.103 1.00 93.12 117 VAL A C 1
ATOM 993 O O . VAL A 1 117 ? -9.726 -8.151 1.785 1.00 93.12 117 VAL A O 1
ATOM 996 N N . ILE A 1 118 ? -10.394 -6.052 1.232 1.00 91.62 118 ILE A N 1
ATOM 997 C CA . ILE A 1 118 ? -11.422 -5.883 2.282 1.00 91.62 118 ILE A CA 1
ATOM 998 C C . ILE A 1 118 ? -12.849 -5.748 1.759 1.00 91.62 118 ILE A C 1
ATOM 1000 O O . ILE A 1 118 ? -13.082 -5.752 0.535 1.00 91.62 118 ILE A O 1
#

pLDDT: mean 88.3, std 8.84, range [55.41, 96.94]

Sequence (118 aa):
KVYSKLQKEICEEKPLKQKRLEVKEYAKQYNLKTDEKYLYAFREHDYFGRGVFNKTIFYKKGKYYRDWHCDMRENKENSFGLGIFPTGNTPVKVKIEDWGVAVSRQDGKARVWGFEVI